Protein AF-W2EY68-F1 (afdb_monomer_lite)

Sequence (63 aa):
MLAIAAAVVFGIAFLLDLLNASIGIGLTALLALGLCLLALHQAGVGTAGVNSWRGGGWRRARR

pLDDT: mean 78.01, std 14.47, range [51.44, 93.44]

Radius of gyration: 18.41 Å; chains: 1; bounding box: 25×43×52 Å

Structure (mmCIF, N/CA/C/O backbone):
data_AF-W2EY68-F1
#
_entry.id   AF-W2EY68-F1
#
loop_
_atom_site.group_PDB
_atom_site.id
_atom_site.type_symbol
_atom_site.label_atom_id
_atom_site.label_alt_id
_atom_site.label_comp_id
_atom_site.label_asym_id
_atom_site.label_entity_id
_atom_site.label_seq_id
_atom_site.pdbx_PDB_ins_code
_atom_site.Cartn_x
_atom_site.Cartn_y
_atom_site.Cartn_z
_atom_site.occupancy
_atom_site.B_iso_or_equiv
_atom_site.auth_seq_id
_atom_site.auth_comp_id
_atom_site.auth_asym_id
_atom_site.auth_atom_id
_atom_site.pdbx_PDB_model_num
ATOM 1 N N . MET A 1 1 ? 6.724 -4.642 -8.520 1.00 62.88 1 MET A N 1
ATOM 2 C CA . MET A 1 1 ? 7.220 -4.178 -7.195 1.00 62.88 1 MET A CA 1
ATOM 3 C C . MET A 1 1 ? 6.159 -3.495 -6.332 1.00 62.88 1 MET A C 1
ATOM 5 O O . MET A 1 1 ? 6.400 -3.253 -5.158 1.00 62.88 1 MET A O 1
ATOM 9 N N . LEU A 1 2 ? 4.969 -3.238 -6.877 1.00 70.19 2 LEU A N 1
ATOM 10 C CA . LEU A 1 2 ? 3.857 -2.587 -6.189 1.00 70.19 2 LEU A CA 1
ATOM 11 C C . LEU A 1 2 ? 3.311 -3.408 -4.987 1.00 70.19 2 LEU A C 1
ATOM 13 O O . LEU A 1 2 ? 2.791 -2.834 -4.037 1.00 70.19 2 LEU A O 1
ATOM 17 N N . ALA A 1 3 ? 3.549 -4.729 -4.960 1.00 79.56 3 ALA A N 1
ATOM 18 C CA . ALA A 1 3 ? 3.309 -5.602 -3.799 1.00 79.56 3 ALA A CA 1
ATOM 19 C C . ALA A 1 3 ? 3.941 -5.092 -2.499 1.00 79.56 3 ALA A C 1
ATOM 21 O O . ALA A 1 3 ? 3.310 -5.139 -1.449 1.00 79.56 3 ALA A O 1
ATOM 22 N N . ILE A 1 4 ? 5.184 -4.606 -2.562 1.00 83.75 4 ILE A N 1
ATOM 23 C CA . ILE A 1 4 ? 5.897 -4.140 -1.367 1.00 83.75 4 ILE A CA 1
ATOM 24 C C . ILE A 1 4 ? 5.211 -2.883 -0.826 1.00 83.75 4 ILE A C 1
ATOM 26 O O . ILE A 1 4 ? 4.978 -2.777 0.372 1.00 83.75 4 ILE A O 1
ATOM 30 N N . ALA A 1 5 ? 4.807 -1.969 -1.712 1.00 87.56 5 ALA A N 1
ATOM 31 C CA . ALA A 1 5 ? 4.049 -0.786 -1.320 1.00 87.56 5 ALA A CA 1
ATOM 32 C C . ALA A 1 5 ? 2.689 -1.159 -0.700 1.00 87.56 5 ALA A C 1
ATOM 34 O O . ALA A 1 5 ? 2.340 -0.629 0.352 1.00 87.56 5 ALA A O 1
ATOM 35 N N . ALA A 1 6 ? 1.956 -2.114 -1.289 1.00 87.94 6 ALA A N 1
ATOM 36 C CA . ALA A 1 6 ? 0.699 -2.611 -0.722 1.00 87.94 6 ALA A CA 1
ATOM 37 C C . ALA A 1 6 ? 0.895 -3.220 0.680 1.00 87.94 6 ALA A C 1
ATOM 39 O O . ALA A 1 6 ? 0.105 -2.943 1.581 1.00 87.94 6 ALA A O 1
ATOM 40 N N . ALA A 1 7 ? 1.968 -3.993 0.885 1.00 89.25 7 ALA A N 1
ATOM 41 C CA . ALA A 1 7 ? 2.300 -4.588 2.179 1.00 89.25 7 ALA A CA 1
ATOM 42 C C . ALA A 1 7 ? 2.604 -3.530 3.251 1.00 89.25 7 ALA A C 1
ATOM 44 O O . ALA A 1 7 ? 2.124 -3.648 4.377 1.00 89.25 7 ALA A O 1
ATOM 45 N N . VAL A 1 8 ? 3.342 -2.470 2.903 1.00 92.19 8 VAL A N 1
ATOM 46 C CA . VAL A 1 8 ? 3.621 -1.357 3.827 1.00 92.19 8 VAL A CA 1
ATOM 47 C C . VAL A 1 8 ? 2.327 -0.649 4.237 1.00 92.19 8 VAL A C 1
ATOM 49 O O . VAL A 1 8 ? 2.112 -0.409 5.423 1.00 92.19 8 VAL A O 1
ATOM 52 N N . VAL A 1 9 ? 1.435 -0.363 3.284 1.00 91.12 9 VAL A N 1
ATOM 53 C CA . VAL A 1 9 ? 0.154 0.309 3.568 1.00 91.12 9 VAL A CA 1
ATOM 54 C C . VAL A 1 9 ? -0.746 -0.554 4.459 1.00 91.12 9 VAL A C 1
ATOM 56 O O . VAL A 1 9 ? -1.307 -0.043 5.427 1.00 91.12 9 VAL A O 1
ATOM 59 N N . PHE A 1 10 ? -0.839 -1.861 4.190 1.00 90.50 10 PHE A N 1
ATOM 60 C CA . PHE A 1 10 ? -1.583 -2.793 5.045 1.00 90.50 10 PHE A CA 1
ATOM 61 C C . PHE A 1 10 ? -0.976 -2.919 6.445 1.00 90.50 10 PHE A C 1
ATOM 63 O O . PHE A 1 10 ? -1.720 -2.957 7.421 1.00 90.50 10 PHE A O 1
ATOM 70 N N . GLY A 1 11 ? 0.354 -2.940 6.559 1.00 90.06 11 GLY A N 1
ATOM 71 C CA . GLY A 1 11 ? 1.041 -2.967 7.850 1.00 90.06 11 GLY A CA 1
ATOM 72 C C . GLY A 1 11 ? 0.742 -1.729 8.696 1.00 90.06 11 GLY A C 1
ATOM 73 O O . GLY A 1 11 ? 0.453 -1.858 9.883 1.00 90.06 11 GLY A O 1
ATOM 74 N N . ILE A 1 12 ? 0.736 -0.539 8.082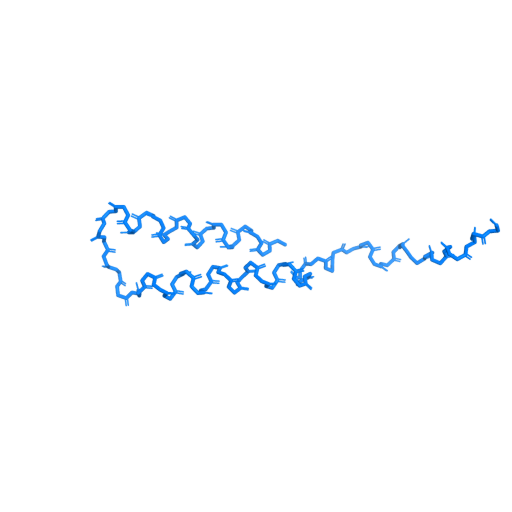 1.00 90.69 12 ILE A N 1
ATOM 75 C CA . ILE A 1 12 ? 0.364 0.712 8.761 1.00 90.69 12 ILE A CA 1
ATOM 76 C C . ILE A 1 12 ? -1.106 0.675 9.191 1.00 90.69 12 ILE A C 1
ATOM 78 O O . ILE A 1 12 ? -1.406 0.986 10.341 1.00 90.69 12 ILE A O 1
ATOM 82 N N . ALA A 1 13 ? -2.013 0.259 8.301 1.00 88.94 13 ALA A N 1
ATOM 83 C CA . ALA A 1 13 ? -3.435 0.137 8.621 1.00 88.94 13 ALA A CA 1
ATOM 84 C C . ALA A 1 13 ? -3.678 -0.820 9.799 1.00 88.94 13 ALA A C 1
ATOM 86 O O . ALA A 1 13 ? -4.426 -0.484 10.712 1.00 88.94 13 ALA A O 1
ATOM 87 N N . PHE A 1 14 ? -3.004 -1.974 9.803 1.00 89.56 14 PHE A N 1
ATOM 88 C CA . PHE A 1 14 ? -3.098 -2.974 10.865 1.00 89.56 14 PHE A CA 1
ATOM 89 C C . PHE A 1 14 ? -2.562 -2.456 12.202 1.00 89.56 14 PHE A C 1
ATOM 91 O O . PHE A 1 14 ? -3.200 -2.659 13.230 1.00 89.56 14 PHE A O 1
ATOM 98 N N . LEU A 1 15 ? -1.422 -1.754 12.206 1.00 91.94 15 LEU A N 1
ATOM 99 C CA . LEU A 1 15 ? -0.886 -1.162 13.434 1.00 91.94 15 LEU A CA 1
ATOM 100 C C . LEU A 1 15 ? -1.840 -0.114 14.016 1.00 91.94 15 LEU A C 1
ATOM 102 O O . LEU A 1 15 ? -2.055 -0.097 15.223 1.00 91.94 15 LEU A O 1
ATOM 106 N N . LEU A 1 16 ? -2.410 0.747 13.170 1.00 90.38 16 LEU A N 1
ATOM 107 C CA . LEU A 1 16 ? -3.351 1.786 13.598 1.00 90.38 16 LEU A CA 1
ATOM 108 C C . LEU A 1 16 ? -4.637 1.197 14.176 1.00 90.38 16 LEU A C 1
ATOM 110 O O . LEU A 1 16 ? -5.115 1.699 15.191 1.00 90.38 16 LEU A O 1
ATOM 114 N N . ASP A 1 17 ? -5.146 0.124 13.565 1.00 89.00 17 ASP A N 1
ATOM 115 C CA . ASP A 1 17 ? -6.283 -0.644 14.080 1.00 89.00 17 ASP A CA 1
ATOM 116 C C . ASP A 1 17 ? -5.972 -1.222 15.470 1.00 89.00 17 ASP A C 1
ATOM 118 O O . ASP A 1 17 ? -6.716 -1.003 16.423 1.00 89.00 17 ASP A O 1
ATOM 122 N N . LEU A 1 18 ? -4.808 -1.867 15.622 1.00 92.69 18 LEU A N 1
ATOM 123 C CA . LEU A 1 18 ? -4.372 -2.469 16.889 1.00 92.69 18 LEU A CA 1
ATOM 124 C C . LEU A 1 18 ? -4.159 -1.443 18.006 1.00 92.69 18 LEU A C 1
ATOM 126 O O . LEU A 1 18 ? -4.466 -1.705 19.167 1.00 92.69 18 LEU A O 1
ATOM 130 N N . LEU A 1 19 ? -3.595 -0.288 17.661 1.00 93.44 19 LEU A N 1
ATOM 131 C CA . LEU A 1 19 ? -3.306 0.798 18.598 1.00 93.44 19 LEU A CA 1
ATOM 132 C C . LEU A 1 19 ? -4.541 1.670 18.873 1.00 93.44 19 LEU A C 1
ATOM 134 O O . LEU A 1 19 ? -4.451 2.593 19.683 1.00 93.44 19 LEU A O 1
ATOM 138 N N . ASN A 1 20 ? -5.666 1.414 18.190 1.00 87.19 20 ASN A N 1
ATOM 139 C CA . ASN A 1 20 ? -6.854 2.269 18.167 1.00 87.19 20 ASN A CA 1
ATOM 140 C C . ASN A 1 20 ? -6.490 3.755 17.949 1.00 87.19 20 ASN A C 1
ATOM 142 O O .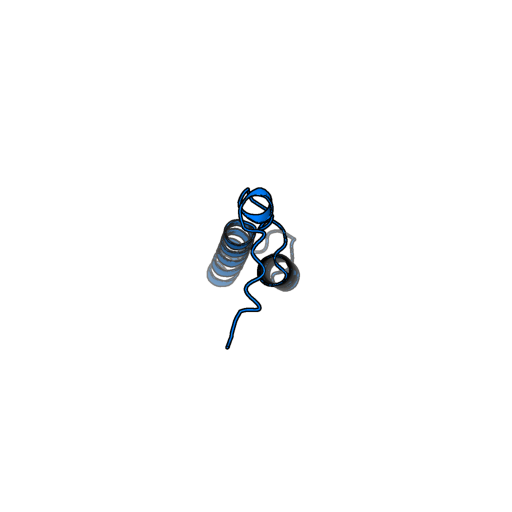 ASN A 1 20 ? -7.046 4.665 18.571 1.00 87.19 20 ASN A O 1
ATOM 146 N N . ALA A 1 21 ? -5.487 3.990 17.099 1.00 84.44 21 ALA A N 1
ATOM 147 C CA . ALA A 1 21 ? -4.879 5.291 16.876 1.00 84.44 21 ALA A CA 1
ATOM 148 C C . ALA A 1 21 ? -5.430 5.918 15.593 1.00 84.44 21 ALA A C 1
ATOM 150 O O . ALA A 1 21 ? -5.458 5.293 14.534 1.00 84.44 21 ALA A O 1
ATOM 151 N N . SER A 1 22 ? -5.836 7.185 15.676 1.00 82.94 22 SER A N 1
ATOM 152 C CA . SER A 1 22 ? -6.323 7.953 14.529 1.00 82.94 22 SER A CA 1
ATOM 153 C C . SER A 1 22 ? -5.303 9.012 14.127 1.00 82.94 22 SER A C 1
ATOM 155 O O . SER A 1 22 ? -4.920 9.856 14.932 1.00 82.94 22 SER A O 1
ATOM 157 N N . ILE A 1 23 ? -4.890 8.983 12.862 1.00 82.12 23 ILE A N 1
ATOM 158 C CA . ILE A 1 23 ? -3.964 9.951 12.245 1.00 82.12 23 ILE A CA 1
ATOM 159 C C . ILE A 1 23 ? -4.678 10.873 11.239 1.00 82.12 23 ILE A C 1
ATOM 161 O O . ILE A 1 23 ? -4.050 11.451 10.358 1.00 82.12 23 ILE A O 1
ATOM 165 N N . GLY A 1 24 ? -6.009 10.997 11.331 1.00 82.31 24 GLY A N 1
ATOM 166 C CA . GLY A 1 24 ? -6.821 11.830 10.428 1.00 82.31 24 GLY A CA 1
ATOM 167 C C . GLY A 1 24 ? -7.066 11.223 9.039 1.00 82.31 24 GLY A C 1
ATOM 168 O O . GLY A 1 24 ? -7.894 11.725 8.284 1.00 82.31 24 GLY A O 1
ATOM 169 N N . ILE A 1 25 ? -6.406 10.109 8.720 1.00 81.38 25 ILE A N 1
ATOM 170 C CA . ILE A 1 25 ? -6.686 9.273 7.551 1.00 81.38 25 ILE A CA 1
ATOM 171 C C . ILE A 1 25 ? -7.505 8.076 8.030 1.00 81.38 25 ILE A C 1
ATOM 173 O O . ILE A 1 25 ? -7.072 7.332 8.909 1.00 81.38 25 ILE A O 1
ATOM 177 N N . GLY A 1 26 ? -8.698 7.902 7.461 1.00 86.12 26 GLY A N 1
ATOM 178 C CA . GLY A 1 26 ? -9.584 6.800 7.822 1.00 86.12 26 GLY A CA 1
ATOM 179 C C . GLY A 1 26 ? -8.987 5.436 7.471 1.00 86.12 26 GLY A C 1
ATOM 180 O O . GLY A 1 26 ? -8.376 5.260 6.416 1.00 86.12 26 GLY A O 1
ATOM 181 N N . LEU A 1 27 ? -9.231 4.448 8.328 1.00 87.06 27 LEU A N 1
ATOM 182 C CA . LEU A 1 27 ? -8.789 3.062 8.146 1.00 87.06 27 LEU A CA 1
ATOM 183 C C . LEU A 1 27 ? -9.292 2.481 6.813 1.00 87.06 27 LEU A C 1
ATOM 185 O O . LEU A 1 27 ? -8.546 1.855 6.063 1.00 87.06 27 LEU A O 1
ATOM 189 N N . THR A 1 28 ? -10.532 2.813 6.446 1.00 89.19 28 THR A N 1
ATOM 190 C CA . THR A 1 28 ? -11.146 2.478 5.155 1.00 89.19 28 THR A CA 1
ATOM 191 C C . THR A 1 28 ? -10.362 3.028 3.966 1.00 89.19 28 THR A C 1
ATOM 193 O O . THR A 1 28 ? -10.243 2.348 2.951 1.00 89.19 28 THR A O 1
ATOM 196 N N . ALA A 1 29 ? -9.800 4.235 4.084 1.00 88.94 29 ALA A N 1
ATOM 197 C CA . ALA A 1 29 ? -8.997 4.836 3.024 1.00 88.94 29 ALA A CA 1
ATOM 198 C C . ALA A 1 29 ? -7.651 4.114 2.866 1.00 88.94 29 ALA A C 1
ATOM 200 O O . ALA A 1 29 ? -7.238 3.852 1.738 1.00 88.94 29 ALA A O 1
ATOM 201 N N . LEU A 1 30 ? -7.000 3.728 3.970 1.00 88.00 30 LEU A N 1
ATOM 202 C CA . LEU A 1 30 ? -5.761 2.941 3.927 1.00 88.00 30 LEU A CA 1
ATOM 203 C C . LEU A 1 30 ? -5.988 1.546 3.336 1.00 88.00 30 LEU A C 1
ATOM 205 O O . LEU A 1 30 ? -5.207 1.109 2.492 1.00 88.00 30 LEU A O 1
ATOM 209 N N . LEU A 1 31 ? -7.078 0.873 3.713 1.00 90.88 31 LEU A N 1
ATOM 210 C CA . LEU A 1 31 ? -7.460 -0.417 3.134 1.00 90.88 31 LEU A CA 1
ATOM 211 C C . LEU A 1 31 ? -7.768 -0.295 1.637 1.00 90.88 31 LEU A C 1
ATOM 213 O O . LEU A 1 31 ? -7.263 -1.089 0.846 1.00 90.88 31 LEU A O 1
ATOM 217 N N . ALA A 1 32 ? -8.541 0.716 1.228 1.00 91.19 32 ALA A N 1
ATOM 218 C CA . ALA A 1 32 ? -8.840 0.968 -0.181 1.00 91.19 32 ALA A CA 1
ATOM 219 C C . ALA A 1 32 ? -7.568 1.261 -0.993 1.00 91.19 32 ALA A C 1
ATOM 221 O O . ALA A 1 32 ? -7.408 0.742 -2.098 1.00 91.19 32 ALA A O 1
ATOM 222 N N . LEU A 1 33 ? -6.636 2.038 -0.433 1.00 89.62 33 LEU A N 1
ATOM 223 C CA . LEU A 1 33 ? -5.347 2.328 -1.055 1.00 89.62 33 LEU A CA 1
ATOM 224 C C . LEU A 1 33 ? -4.508 1.048 -1.179 1.00 89.62 33 LEU A C 1
ATOM 226 O O . LEU A 1 33 ? -4.032 0.741 -2.269 1.00 89.62 33 LEU A O 1
ATOM 230 N N . GLY A 1 34 ? -4.393 0.253 -0.111 1.00 88.56 34 GLY A N 1
ATOM 231 C CA . GLY A 1 34 ? -3.680 -1.028 -0.124 1.00 88.56 34 GLY A CA 1
ATOM 232 C C . GLY A 1 34 ? -4.247 -2.021 -1.144 1.00 88.56 34 GLY A C 1
ATOM 233 O O . GLY A 1 34 ? -3.490 -2.613 -1.915 1.00 88.56 34 GLY A O 1
ATOM 234 N N . LEU A 1 35 ? -5.575 -2.155 -1.215 1.00 89.94 35 LEU A N 1
ATOM 235 C CA . LEU A 1 35 ? -6.256 -2.998 -2.203 1.00 89.94 35 LEU A CA 1
ATOM 236 C C . LEU A 1 35 ? -6.091 -2.474 -3.634 1.00 89.94 35 LEU A C 1
ATOM 238 O O . LEU A 1 35 ? -5.905 -3.274 -4.547 1.00 89.94 35 LEU A O 1
ATOM 242 N N . CYS A 1 36 ? -6.100 -1.156 -3.843 1.00 89.75 36 CYS A N 1
ATOM 243 C CA . CYS A 1 36 ? -5.834 -0.546 -5.147 1.00 89.75 36 CYS A CA 1
ATOM 244 C C . CYS A 1 36 ? -4.410 -0.863 -5.630 1.00 89.75 36 CYS A C 1
ATOM 246 O O . CYS A 1 36 ? -4.216 -1.333 -6.753 1.00 89.75 36 CYS A O 1
ATOM 248 N N . LEU A 1 37 ? -3.415 -0.696 -4.753 1.00 88.44 37 LEU A N 1
AT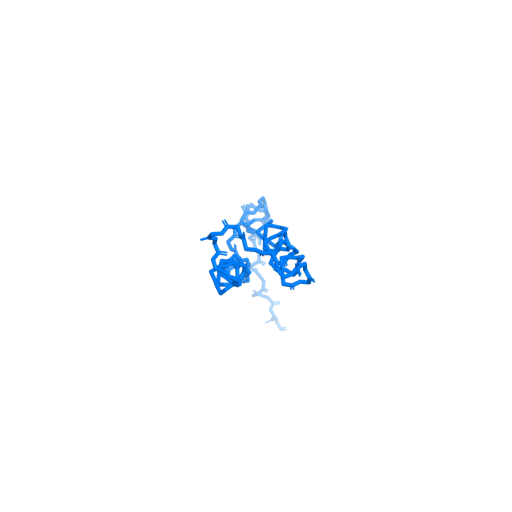OM 249 C CA . LEU A 1 37 ? -2.023 -1.052 -5.031 1.00 88.44 37 LEU A CA 1
ATOM 250 C C . LEU A 1 37 ? -1.880 -2.552 -5.357 1.00 88.44 37 LEU A C 1
ATOM 252 O O . LEU A 1 37 ? -1.212 -2.922 -6.327 1.00 88.44 37 LE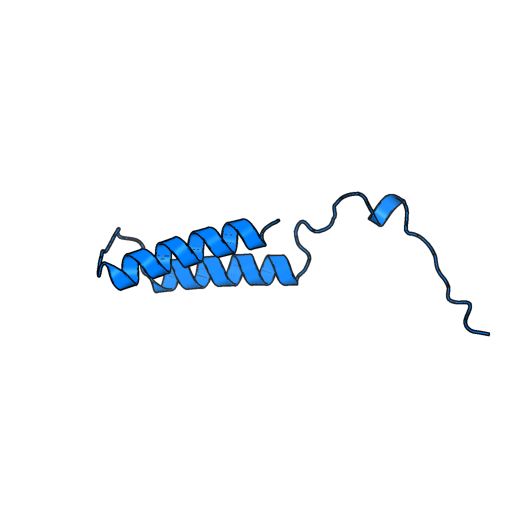U A O 1
ATOM 256 N N . LEU A 1 38 ? -2.549 -3.418 -4.589 1.00 88.31 38 LEU A N 1
ATOM 257 C CA . LEU A 1 38 ? -2.557 -4.861 -4.831 1.00 88.31 38 LEU A CA 1
ATOM 258 C C . LEU A 1 38 ? -3.226 -5.211 -6.171 1.00 88.31 38 LEU A C 1
ATOM 260 O O . LEU A 1 38 ? -2.689 -6.017 -6.927 1.00 88.31 38 LEU A O 1
ATOM 264 N N . ALA A 1 39 ? -4.346 -4.570 -6.509 1.00 90.00 39 ALA A N 1
ATOM 265 C CA . ALA A 1 39 ? -5.045 -4.768 -7.776 1.00 90.00 39 ALA A CA 1
ATOM 266 C C . ALA A 1 39 ? -4.185 -4.353 -8.980 1.00 90.00 39 ALA A C 1
ATOM 268 O O . ALA A 1 39 ? -4.069 -5.121 -9.935 1.00 90.00 39 ALA A O 1
ATOM 269 N N . LEU A 1 40 ? -3.510 -3.195 -8.923 1.00 87.75 40 LEU A N 1
ATOM 270 C CA . LEU A 1 40 ? -2.558 -2.795 -9.967 1.00 87.75 40 LEU A CA 1
ATOM 271 C C . LEU A 1 40 ? -1.382 -3.776 -10.072 1.00 87.75 40 LEU A C 1
ATOM 273 O O . LEU A 1 40 ? -0.904 -4.047 -11.175 1.00 87.75 40 LEU A O 1
ATOM 277 N N . HIS A 1 41 ? -0.923 -4.338 -8.949 1.00 84.44 41 HIS A N 1
ATOM 278 C CA . HIS A 1 41 ? 0.118 -5.358 -8.985 1.00 84.44 41 HIS A CA 1
ATOM 279 C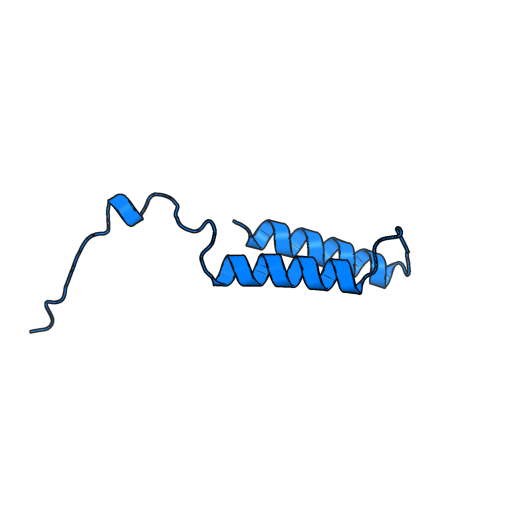 C . HIS A 1 41 ? -0.342 -6.625 -9.718 1.00 84.44 41 HIS A C 1
ATOM 281 O O . HIS A 1 41 ? 0.392 -7.111 -10.583 1.00 84.44 41 HIS A O 1
ATOM 287 N N . GLN A 1 42 ? -1.549 -7.117 -9.417 1.00 83.69 42 GLN A N 1
ATOM 288 C CA . GLN A 1 42 ? -2.142 -8.280 -10.088 1.00 83.69 42 GLN A CA 1
ATOM 289 C C . GLN A 1 42 ? -2.428 -8.007 -11.569 1.00 83.69 42 GLN A C 1
ATOM 291 O O . GLN A 1 42 ? -2.262 -8.899 -12.396 1.00 83.69 42 GLN A O 1
ATOM 296 N N . ALA A 1 43 ? -2.768 -6.765 -11.925 1.00 84.62 43 ALA A N 1
ATOM 297 C CA . ALA A 1 43 ? -2.893 -6.319 -13.313 1.00 84.62 43 ALA A CA 1
ATOM 298 C C . ALA A 1 43 ? -1.548 -6.276 -14.069 1.00 84.62 43 ALA A C 1
ATOM 300 O O . ALA A 1 43 ? -1.512 -5.978 -15.261 1.00 84.62 43 ALA A O 1
ATOM 301 N N . GLY A 1 44 ? -0.430 -6.572 -13.401 1.00 75.19 44 GLY A N 1
ATOM 302 C CA . GLY A 1 44 ? 0.892 -6.599 -14.015 1.00 75.19 44 GLY A CA 1
ATOM 303 C C . GLY A 1 44 ? 1.541 -5.218 -14.154 1.00 75.19 44 GLY A C 1
ATOM 304 O O . GLY A 1 44 ? 2.522 -5.063 -14.891 1.00 75.19 44 GLY A O 1
ATOM 305 N N . VAL A 1 45 ? 1.029 -4.202 -13.451 1.00 76.94 45 VAL A N 1
ATOM 306 C CA . VAL A 1 45 ? 1.632 -2.866 -13.454 1.00 76.94 45 VAL A CA 1
ATOM 307 C C . VAL A 1 45 ? 2.973 -2.920 -12.717 1.00 76.94 45 VAL A C 1
ATOM 309 O O . VAL A 1 45 ? 3.072 -3.316 -11.553 1.00 76.94 45 VAL A O 1
ATOM 312 N N . GLY A 1 46 ? 4.040 -2.539 -13.420 1.00 68.69 46 GLY A N 1
ATOM 313 C CA . GLY A 1 46 ? 5.413 -2.611 -12.913 1.00 68.69 46 GLY A CA 1
ATOM 314 C C . GLY A 1 46 ? 6.074 -3.990 -13.031 1.00 68.69 46 GLY A C 1
ATOM 315 O O . GLY A 1 46 ? 7.152 -4.181 -12.469 1.00 68.69 46 GLY A O 1
ATOM 316 N N . THR A 1 47 ? 5.463 -4.940 -13.751 1.00 65.00 47 THR A N 1
ATOM 317 C CA . THR A 1 47 ? 6.093 -6.211 -14.174 1.00 65.00 47 THR A CA 1
ATOM 318 C C . THR A 1 47 ? 6.697 -6.133 -15.581 1.00 65.00 47 THR A C 1
ATOM 320 O O . THR A 1 47 ? 7.278 -7.103 -16.061 1.00 65.00 47 THR A O 1
ATOM 323 N N . ALA A 1 48 ? 6.635 -4.965 -16.232 1.00 62.53 48 ALA A N 1
ATOM 324 C CA . ALA A 1 48 ? 7.347 -4.657 -17.472 1.00 62.53 48 ALA A CA 1
ATOM 325 C C . ALA A 1 48 ? 8.849 -4.413 -17.203 1.00 62.53 48 ALA A C 1
ATOM 327 O O . ALA A 1 48 ? 9.402 -3.364 -17.515 1.00 62.53 48 ALA A O 1
ATOM 328 N N . GLY A 1 49 ? 9.505 -5.369 -16.547 1.00 57.34 49 GLY A N 1
ATOM 329 C CA . GLY A 1 49 ? 10.938 -5.369 -16.289 1.00 57.34 49 GLY A CA 1
ATOM 330 C C . GLY A 1 49 ? 11.635 -6.362 -17.210 1.00 57.34 49 GLY A C 1
ATOM 331 O O . GLY A 1 49 ? 11.586 -7.563 -16.967 1.00 57.34 49 GLY A O 1
ATOM 332 N N . VAL A 1 50 ? 12.298 -5.839 -18.244 1.00 53.88 50 VAL A N 1
ATOM 333 C CA . VAL A 1 50 ? 13.482 -6.402 -18.933 1.00 53.88 50 VAL A CA 1
ATOM 334 C C . VAL A 1 50 ? 13.309 -7.701 -19.753 1.00 53.88 50 VAL A C 1
ATOM 336 O O . VAL A 1 50 ? 14.000 -7.871 -20.757 1.00 53.88 50 VAL A O 1
ATOM 339 N N . ASN A 1 51 ? 12.360 -8.587 -19.439 1.00 52.28 51 ASN A N 1
ATOM 340 C CA . ASN A 1 51 ? 12.234 -9.885 -20.127 1.00 52.28 51 ASN A CA 1
ATOM 341 C C . ASN A 1 51 ? 11.323 -9.872 -21.365 1.00 52.28 51 ASN A C 1
ATOM 343 O O . ASN A 1 51 ? 11.395 -10.785 -22.190 1.00 52.28 51 ASN A O 1
ATOM 347 N N . SER A 1 52 ? 10.511 -8.830 -21.555 1.00 53.06 52 SER A N 1
ATOM 348 C CA . SER A 1 52 ? 9.671 -8.672 -22.752 1.00 53.06 52 SER A CA 1
ATOM 349 C C . SER A 1 52 ? 10.478 -8.399 -24.030 1.00 53.06 52 SER A C 1
ATOM 351 O O . SER A 1 52 ? 9.976 -8.647 -25.122 1.00 53.06 52 SER A O 1
ATOM 353 N N . TRP A 1 53 ? 11.742 -7.975 -23.916 1.00 51.44 53 TRP A N 1
ATOM 354 C CA . TRP A 1 53 ? 12.638 -7.753 -25.062 1.00 51.44 53 TRP A CA 1
ATOM 355 C C . TRP A 1 53 ? 13.464 -8.985 -25.477 1.00 51.44 53 TRP A C 1
ATOM 357 O O . TRP A 1 53 ? 14.066 -8.974 -26.545 1.00 51.44 53 TRP A O 1
ATOM 367 N N . ARG A 1 54 ? 13.482 -10.069 -24.683 1.00 52.34 54 ARG A N 1
ATOM 368 C CA . ARG A 1 54 ? 14.241 -11.306 -24.995 1.00 52.34 54 ARG A CA 1
ATOM 369 C C . ARG A 1 54 ? 13.394 -12.579 -25.125 1.00 52.34 54 ARG A C 1
ATOM 371 O O . ARG A 1 54 ? 13.928 -13.612 -25.511 1.00 52.34 54 ARG A O 1
ATOM 378 N N . GLY A 1 55 ? 12.093 -12.523 -24.838 1.00 52.72 55 GLY A N 1
ATOM 379 C CA . GLY A 1 55 ? 11.207 -13.695 -24.790 1.00 52.72 55 GLY A CA 1
ATOM 380 C C . GLY A 1 55 ? 10.181 -13.802 -25.919 1.00 52.72 55 GLY A C 1
ATOM 381 O O . GLY A 1 55 ? 9.171 -14.483 -25.755 1.00 52.72 55 GLY A O 1
ATOM 382 N N . GLY A 1 56 ? 10.393 -13.120 -27.047 1.00 58.09 56 GLY A N 1
ATOM 383 C CA . GLY A 1 56 ? 9.602 -13.328 -28.259 1.00 58.09 56 GLY A CA 1
ATOM 384 C C . GLY A 1 56 ? 9.845 -14.728 -28.828 1.00 58.09 56 GLY A C 1
ATOM 385 O O . GLY A 1 56 ? 10.810 -14.955 -29.546 1.00 58.09 56 GLY A O 1
ATOM 386 N N . GLY A 1 57 ? 8.979 -15.680 -28.498 1.00 54.16 57 GLY A N 1
ATOM 387 C CA . GLY A 1 57 ? 9.008 -17.027 -29.066 1.00 54.16 57 GLY A CA 1
ATOM 388 C C . GLY A 1 57 ? 7.734 -17.777 -28.700 1.00 54.16 57 GLY A C 1
ATOM 389 O O . GLY A 1 57 ? 7.726 -18.608 -27.806 1.00 54.16 57 GLY A O 1
ATOM 390 N N . TRP A 1 58 ? 6.574 -17.450 -29.267 1.00 56.62 58 TRP A N 1
ATOM 391 C CA . TRP A 1 58 ? 6.176 -17.969 -30.583 1.00 56.62 58 TRP A CA 1
ATOM 392 C C . TRP A 1 58 ? 6.585 -19.439 -30.770 1.00 56.62 58 TRP A C 1
ATOM 394 O O . TRP A 1 58 ? 7.314 -19.793 -31.688 1.00 56.62 58 TRP A O 1
ATOM 404 N N . ARG A 1 59 ? 6.114 -20.315 -29.881 1.00 57.44 59 ARG A N 1
ATOM 405 C CA . ARG A 1 59 ? 5.954 -21.747 -30.160 1.00 57.44 59 ARG A CA 1
ATOM 406 C C . ARG A 1 59 ? 4.591 -22.161 -29.571 1.00 57.44 59 ARG A C 1
ATOM 408 O O . ARG A 1 59 ? 4.506 -22.443 -28.388 1.00 57.44 59 ARG A O 1
ATOM 415 N N . ARG A 1 60 ? 3.429 -22.173 -30.243 1.00 59.28 60 ARG A N 1
ATOM 416 C CA . ARG A 1 60 ? 3.086 -22.341 -31.672 1.00 59.28 60 ARG A CA 1
ATOM 417 C C . ARG A 1 60 ? 4.061 -23.226 -32.444 1.00 59.28 60 ARG A C 1
ATOM 419 O O . ARG A 1 60 ? 4.492 -22.907 -33.536 1.00 59.28 60 ARG A O 1
ATOM 426 N N . ALA A 1 61 ? 4.405 -24.350 -31.834 1.00 57.75 61 ALA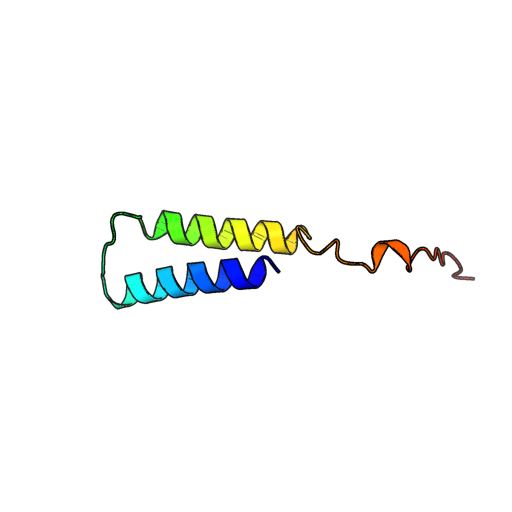 A N 1
ATOM 427 C CA . ALA A 1 61 ? 4.926 -25.522 -32.523 1.00 57.75 61 ALA A CA 1
ATOM 428 C C . ALA A 1 61 ? 4.501 -26.754 -31.714 1.00 57.75 61 ALA A C 1
ATOM 430 O O . ALA A 1 61 ? 5.327 -27.513 -31.224 1.00 57.75 61 ALA A O 1
ATOM 431 N N . ARG A 1 62 ? 3.189 -26.882 -31.488 1.00 56.53 62 ARG A N 1
ATOM 432 C CA . ARG A 1 62 ? 2.589 -28.151 -31.079 1.00 56.53 62 ARG A CA 1
ATOM 433 C C . ARG A 1 62 ? 2.243 -28.847 -32.394 1.00 56.53 62 ARG A C 1
ATOM 435 O O . ARG A 1 62 ? 1.257 -28.475 -33.026 1.00 56.53 62 ARG A O 1
ATOM 442 N N . ARG A 1 63 ? 3.180 -29.666 -32.873 1.00 54.78 63 ARG A N 1
ATOM 443 C CA . ARG A 1 63 ? 2.855 -30.783 -33.762 1.00 54.78 63 ARG A CA 1
ATOM 444 C C . ARG A 1 63 ? 2.167 -31.848 -32.923 1.00 54.78 63 ARG A C 1
ATOM 446 O O . ARG A 1 63 ? 2.538 -31.936 -31.729 1.00 54.78 63 ARG A O 1
#

Foldseek 3Di:
DLLVVLVVLVVVLVVCVVVVHDPPDDSVNSNVVSVVSVVCVVVCNVVPPDCVVPPPDDPPPPD

Secondary structure (DSSP, 8-state):
-HHHHHHHHHHHHHHHHHTT---SS-HHHHHHHHHHHHHHHHTTTT--SSGGGT---------